Protein AF-A0A7V9C9I3-F1 (afdb_monomer_lite)

pLDDT: mean 87.11, std 9.42, range [58.59, 97.25]

Secondary structure (DSSP, 8-state):
----EE----THHHHHHHSSS-----THHHHHHHHHTHHHHHH--TT-EEE-SSPPPHHHHHHHHHTT-EEE--

Radius of gyration: 14.59 Å; chains: 1; bounding box: 32×21×42 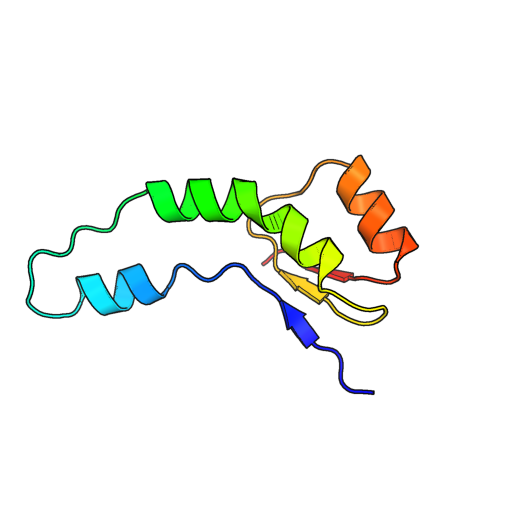Å

Stru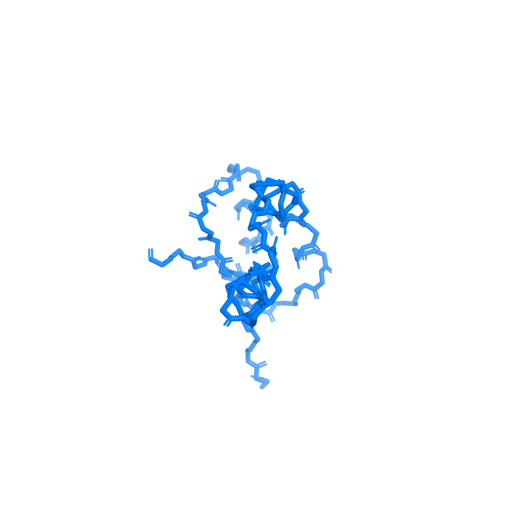cture (mmCIF, N/CA/C/O backbone):
data_AF-A0A7V9C9I3-F1
#
_entry.id   AF-A0A7V9C9I3-F1
#
loop_
_atom_site.group_PDB
_atom_site.id
_atom_site.type_symbol
_atom_site.label_atom_id
_atom_site.label_alt_id
_atom_site.label_comp_id
_atom_site.label_asym_id
_atom_site.label_entity_id
_atom_site.label_seq_id
_atom_site.pdbx_PDB_ins_code
_atom_site.Cartn_x
_atom_site.Cartn_y
_atom_site.Cartn_z
_atom_site.occupancy
_atom_site.B_iso_or_equiv
_atom_site.auth_seq_id
_atom_site.auth_comp_id
_atom_site.auth_asym_id
_atom_site.auth_atom_id
_atom_site.pdbx_PDB_model_num
ATOM 1 N N . MET A 1 1 ? -20.350 -4.623 7.368 1.00 58.59 1 MET A N 1
ATOM 2 C CA . MET A 1 1 ? -19.485 -3.873 6.429 1.00 58.59 1 MET A CA 1
ATOM 3 C C . MET A 1 1 ? -18.382 -4.817 5.981 1.00 58.59 1 MET A C 1
ATOM 5 O O . MET A 1 1 ? -17.854 -5.507 6.839 1.00 58.59 1 MET A O 1
ATOM 9 N N . SER A 1 2 ? -18.093 -4.917 4.681 1.00 75.06 2 SER A N 1
ATOM 10 C CA . SER A 1 2 ? -16.992 -5.763 4.192 1.00 75.06 2 SER A CA 1
ATOM 11 C C . SER A 1 2 ? -15.667 -5.031 4.383 1.00 75.06 2 SER A C 1
ATOM 13 O O . SER A 1 2 ? -15.561 -3.883 3.953 1.00 75.06 2 SER A O 1
ATOM 15 N N . SER A 1 3 ? -14.689 -5.687 5.008 1.00 89.06 3 SER A N 1
ATOM 16 C CA . SER A 1 3 ? -13.306 -5.202 5.078 1.00 89.06 3 SER A CA 1
ATOM 17 C C . SER A 1 3 ? -12.668 -5.245 3.686 1.00 89.06 3 SER A C 1
ATOM 19 O O . SER A 1 3 ? -12.997 -6.128 2.884 1.00 89.06 3 SER A O 1
ATOM 21 N N . ARG A 1 4 ? -11.808 -4.268 3.373 1.00 95.62 4 ARG A N 1
ATOM 22 C CA . ARG A 1 4 ? -11.043 -4.201 2.121 1.00 95.62 4 ARG A CA 1
ATOM 23 C C . ARG A 1 4 ? -9.566 -4.409 2.407 1.00 95.62 4 ARG A C 1
ATOM 25 O O . ARG A 1 4 ? -9.043 -3.843 3.361 1.00 95.62 4 ARG A O 1
ATOM 32 N N . LEU A 1 5 ? -8.898 -5.139 1.521 1.00 94.88 5 LEU A N 1
ATOM 33 C CA . LEU A 1 5 ? -7.445 -5.250 1.507 1.00 94.88 5 LEU A CA 1
ATOM 34 C C . LEU A 1 5 ? -6.876 -4.344 0.413 1.00 94.88 5 LEU A C 1
ATOM 36 O O . LEU A 1 5 ? -7.204 -4.506 -0.763 1.00 94.88 5 LEU A O 1
ATOM 40 N N . TRP A 1 6 ? -6.013 -3.411 0.794 1.00 94.69 6 TRP A N 1
ATOM 41 C CA . TRP A 1 6 ? -5.305 -2.533 -0.132 1.00 94.69 6 TRP A CA 1
ATOM 42 C C . TRP A 1 6 ? -3.838 -2.944 -0.228 1.00 94.69 6 TRP A C 1
ATOM 44 O O . TRP A 1 6 ? -3.204 -3.240 0.782 1.00 94.69 6 TRP A O 1
ATOM 54 N N . HIS A 1 7 ? -3.277 -2.911 -1.432 1.00 92.12 7 HIS A N 1
ATOM 55 C CA . HIS A 1 7 ? -1.849 -3.117 -1.657 1.00 92.12 7 HIS A CA 1
ATOM 56 C C . HIS A 1 7 ? -1.399 -2.312 -2.878 1.00 92.12 7 HIS A C 1
ATOM 58 O O . HIS A 1 7 ? -2.199 -2.025 -3.770 1.00 92.12 7 HIS A O 1
ATOM 64 N N . MET A 1 8 ? -0.121 -1.936 -2.917 1.00 91.19 8 MET A N 1
ATOM 65 C CA . MET A 1 8 ? 0.476 -1.358 -4.120 1.00 91.19 8 MET A CA 1
ATOM 66 C C . MET A 1 8 ? 0.904 -2.491 -5.056 1.00 91.19 8 MET A C 1
ATOM 68 O O . MET A 1 8 ? 1.892 -3.169 -4.786 1.00 91.19 8 MET A O 1
ATOM 72 N N . ASN A 1 9 ? 0.153 -2.698 -6.135 1.00 87.19 9 ASN A N 1
ATOM 73 C CA . ASN A 1 9 ? 0.415 -3.745 -7.120 1.00 87.19 9 ASN A CA 1
ATOM 74 C C . ASN A 1 9 ? 1.579 -3.350 -8.056 1.00 87.19 9 ASN A C 1
ATOM 76 O O . ASN A 1 9 ? 1.629 -2.220 -8.551 1.00 87.19 9 ASN A O 1
ATOM 80 N N . ALA A 1 10 ? 2.505 -4.281 -8.294 1.00 83.88 10 ALA A N 1
ATOM 81 C CA . ALA A 1 10 ? 3.499 -4.218 -9.373 1.00 83.88 10 ALA A CA 1
ATOM 82 C C . ALA A 1 10 ? 3.526 -5.512 -10.217 1.00 83.88 10 ALA A C 1
ATOM 84 O O . ALA A 1 10 ? 4.404 -5.696 -11.056 1.00 83.88 10 ALA A O 1
ATOM 85 N N . ASP A 1 11 ? 2.555 -6.405 -10.018 1.00 80.75 11 ASP A N 1
ATOM 86 C CA . ASP A 1 11 ? 2.484 -7.721 -10.659 1.00 80.75 11 ASP A CA 1
ATOM 87 C C . ASP A 1 11 ? 2.232 -7.609 -12.166 1.00 80.75 11 ASP A C 1
ATOM 89 O O . ASP A 1 11 ? 2.670 -8.468 -12.929 1.00 80.75 11 ASP A O 1
ATOM 93 N N . PHE A 1 12 ? 1.639 -6.497 -12.619 1.00 79.75 12 PHE A N 1
ATOM 94 C CA . PHE A 1 12 ? 1.506 -6.190 -14.046 1.00 79.75 12 PHE A CA 1
ATOM 95 C C . PHE A 1 12 ? 2.865 -6.199 -14.776 1.00 79.75 12 PHE A C 1
ATOM 97 O O . PHE A 1 12 ? 2.918 -6.491 -15.968 1.00 79.75 12 PHE A O 1
ATOM 104 N N . GLU A 1 13 ? 3.980 -5.898 -14.089 1.00 80.50 13 GLU A N 1
ATOM 105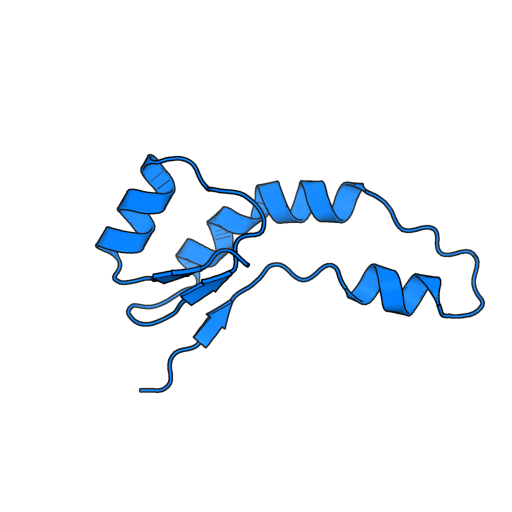 C CA . GLU A 1 13 ? 5.311 -5.966 -14.700 1.00 80.50 13 GLU A CA 1
ATOM 106 C C . GLU A 1 13 ? 5.697 -7.404 -15.078 1.00 80.50 13 GLU A C 1
ATOM 108 O O . GLU A 1 13 ? 6.415 -7.604 -16.058 1.00 80.50 13 GLU A O 1
ATOM 113 N N . ILE A 1 14 ? 5.221 -8.398 -14.319 1.00 78.25 14 ILE A N 1
ATOM 114 C CA . ILE A 1 14 ? 5.447 -9.824 -14.586 1.00 78.25 14 ILE A CA 1
ATOM 115 C C . ILE A 1 14 ? 4.652 -10.233 -15.824 1.00 78.25 14 ILE A C 1
ATOM 117 O O . ILE A 1 14 ? 5.231 -10.783 -16.759 1.00 78.25 14 ILE A O 1
ATOM 121 N N . GLU A 1 15 ? 3.365 -9.887 -15.869 1.00 80.31 15 GLU A N 1
ATOM 122 C CA . GLU A 1 15 ? 2.480 -10.162 -17.008 1.00 80.31 15 GLU A CA 1
ATOM 123 C C . GLU A 1 15 ? 3.019 -9.541 -18.309 1.00 80.31 15 GLU A C 1
ATOM 125 O O . GLU A 1 15 ? 3.072 -10.192 -19.354 1.00 80.31 15 GLU A O 1
ATOM 130 N N . LEU A 1 16 ? 3.505 -8.296 -18.243 1.00 77.44 16 LEU A N 1
ATOM 131 C CA . LEU A 1 16 ? 4.127 -7.631 -19.389 1.00 77.44 16 LEU A CA 1
ATOM 132 C C . LEU A 1 16 ? 5.453 -8.275 -19.800 1.00 77.44 16 LEU A C 1
ATOM 134 O O . LEU A 1 16 ? 5.743 -8.324 -20.993 1.00 77.44 16 LEU A O 1
ATOM 138 N N . SER A 1 17 ? 6.250 -8.765 -18.845 1.00 75.44 17 SER A N 1
ATOM 139 C CA . SER A 1 17 ? 7.518 -9.449 -19.140 1.00 75.44 17 SER A CA 1
ATOM 140 C C . SER A 1 17 ? 7.339 -10.841 -19.753 1.00 75.44 17 SER A C 1
ATOM 142 O O . SER A 1 17 ? 8.230 -11.305 -20.460 1.00 75.44 17 SER A O 1
ATOM 144 N N . ASP A 1 18 ? 6.196 -11.485 -19.505 1.00 75.81 18 ASP A N 1
ATOM 145 C CA . ASP A 1 18 ? 5.840 -12.795 -20.065 1.00 75.81 18 ASP A CA 1
ATOM 146 C C . ASP A 1 18 ? 5.229 -12.677 -21.477 1.00 75.81 18 ASP A C 1
ATOM 148 O O . ASP A 1 18 ? 5.218 -13.619 -22.271 1.00 75.81 18 ASP A O 1
ATOM 152 N N . THR A 1 19 ? 4.763 -11.479 -21.845 1.00 70.94 19 THR A N 1
ATOM 153 C CA . THR A 1 19 ? 4.257 -11.205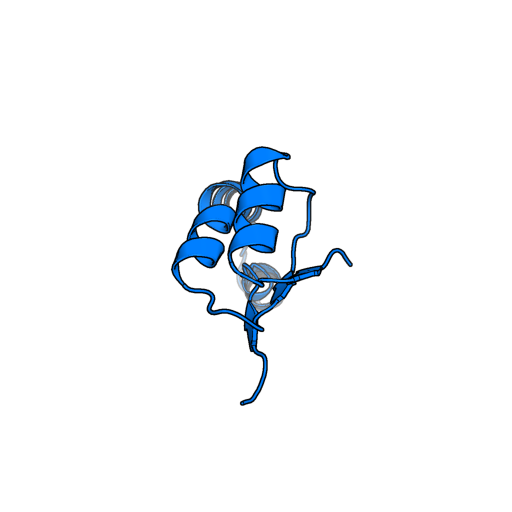 -23.191 1.00 70.94 19 THR A CA 1
ATOM 154 C C . THR A 1 19 ? 5.436 -10.941 -24.133 1.00 70.94 19 THR A C 1
ATOM 156 O O . THR A 1 19 ? 6.290 -10.129 -23.814 1.00 70.94 19 THR A O 1
ATOM 159 N N . SER A 1 20 ? 5.456 -11.582 -25.312 1.00 63.84 20 SER A N 1
ATOM 160 C CA . SER A 1 20 ? 6.536 -11.662 -26.338 1.00 63.84 20 SER A CA 1
ATOM 161 C C . SER A 1 20 ? 7.337 -10.400 -26.759 1.00 63.84 20 SER A C 1
ATOM 163 O O . SER A 1 20 ? 8.192 -10.486 -27.642 1.00 63.84 20 SER A O 1
ATOM 165 N N . GLY A 1 21 ? 7.095 -9.230 -26.172 1.00 66.12 21 GLY A N 1
ATOM 166 C CA . GLY A 1 21 ? 7.914 -8.033 -26.323 1.00 66.12 21 GLY A CA 1
ATOM 167 C C . GLY A 1 21 ? 9.048 -7.970 -25.297 1.00 66.12 21 GLY A C 1
ATOM 168 O O . GLY A 1 21 ? 8.959 -8.518 -24.208 1.00 66.12 21 GLY A O 1
ATOM 169 N N . ALA A 1 22 ? 10.122 -7.253 -25.632 1.00 72.38 22 ALA A N 1
ATOM 170 C CA . ALA A 1 22 ? 11.319 -7.050 -24.808 1.00 72.38 22 ALA A CA 1
ATOM 171 C C . ALA A 1 22 ? 11.079 -6.192 -23.540 1.00 72.38 22 ALA A C 1
ATOM 173 O O . ALA A 1 22 ? 11.882 -5.313 -23.214 1.00 72.38 22 ALA A O 1
ATOM 174 N N . TYR A 1 23 ? 9.961 -6.392 -22.840 1.00 76.06 23 TYR A N 1
ATOM 175 C CA . TYR A 1 23 ? 9.658 -5.680 -21.614 1.00 76.06 23 TYR A CA 1
ATOM 176 C C . TYR A 1 23 ? 10.550 -6.201 -20.491 1.00 76.06 23 TYR A C 1
ATOM 178 O O . TYR A 1 23 ? 10.368 -7.285 -19.941 1.00 76.06 23 TYR A O 1
ATOM 186 N N . ARG A 1 24 ? 11.552 -5.396 -20.146 1.00 73.44 24 ARG A N 1
ATOM 187 C CA . ARG A 1 24 ? 12.373 -5.620 -18.967 1.00 73.44 24 ARG A CA 1
ATOM 188 C C . ARG A 1 24 ? 11.719 -4.910 -17.794 1.00 73.44 24 ARG A C 1
ATOM 190 O O . ARG A 1 24 ? 11.648 -3.682 -17.800 1.00 73.44 24 ARG A O 1
ATOM 197 N N . ARG A 1 25 ? 11.328 -5.684 -16.780 1.00 73.12 25 ARG A N 1
ATOM 198 C CA . ARG A 1 25 ? 10.888 -5.166 -15.482 1.00 73.12 25 ARG A CA 1
ATOM 199 C C . ARG A 1 25 ? 11.837 -4.068 -14.999 1.00 73.12 25 ARG A C 1
ATOM 201 O O . ARG A 1 25 ? 13.061 -4.255 -14.991 1.00 73.12 25 ARG A O 1
ATOM 208 N N . LEU A 1 26 ? 11.281 -2.927 -14.607 1.00 71.50 26 LEU A N 1
ATOM 209 C CA . LEU A 1 26 ? 12.063 -1.797 -14.131 1.00 71.50 26 LEU A CA 1
ATOM 210 C C . LEU A 1 26 ? 11.952 -1.750 -12.605 1.00 71.50 26 LEU A C 1
ATOM 212 O O . LEU A 1 26 ? 10.873 -1.483 -12.085 1.00 71.50 26 LEU A O 1
ATOM 216 N N . PRO A 1 27 ? 13.065 -1.860 -11.849 1.00 69.94 27 PRO A N 1
ATOM 217 C CA . PRO A 1 27 ? 13.031 -1.824 -10.378 1.00 69.94 27 PRO A CA 1
ATOM 218 C C . PRO A 1 27 ? 12.529 -0.481 -9.810 1.00 69.94 27 PRO A C 1
ATOM 220 O O . PRO A 1 27 ? 12.428 -0.286 -8.598 1.00 69.94 27 PRO A O 1
ATOM 223 N N . PHE A 1 28 ? 12.240 0.486 -10.683 1.00 80.25 28 PHE A N 1
ATOM 224 C CA . PHE A 1 28 ? 11.668 1.766 -10.321 1.00 80.25 28 PHE A CA 1
ATOM 225 C C . PHE A 1 28 ? 10.238 1.647 -9.788 1.00 80.25 28 PHE A C 1
ATOM 227 O O . PHE A 1 28 ? 9.895 2.429 -8.904 1.00 80.25 28 PHE A O 1
ATOM 234 N N . PHE A 1 29 ? 9.424 0.694 -10.257 1.0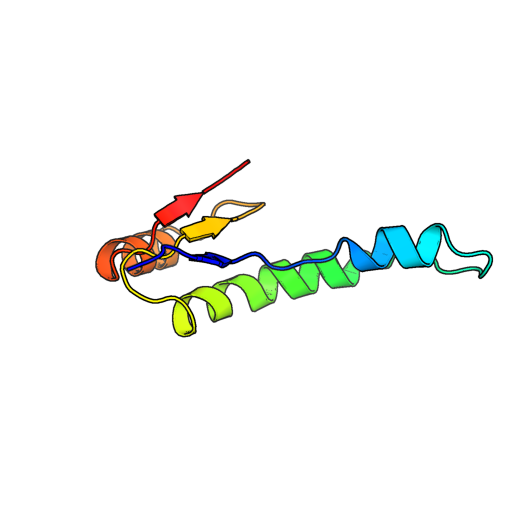0 82.69 29 PHE A N 1
ATOM 235 C CA . PHE A 1 29 ? 8.037 0.579 -9.796 1.00 82.69 29 PHE A CA 1
ATOM 236 C C . PHE A 1 29 ? 7.945 0.111 -8.348 1.00 82.69 29 PHE A C 1
ATOM 238 O O . PHE A 1 29 ? 7.214 0.727 -7.582 1.00 82.69 29 PHE A O 1
ATOM 245 N N . ASP A 1 30 ? 8.767 -0.846 -7.916 1.00 82.88 30 ASP A N 1
ATOM 246 C CA . ASP A 1 30 ? 8.843 -1.225 -6.498 1.00 82.88 30 ASP A CA 1
ATOM 247 C C . ASP A 1 30 ? 9.241 -0.034 -5.621 1.00 82.88 30 ASP A C 1
ATOM 249 O O . ASP A 1 30 ? 8.621 0.248 -4.593 1.00 82.88 30 ASP A O 1
ATOM 253 N N . LYS A 1 31 ? 10.257 0.726 -6.048 1.00 85.19 31 LYS A N 1
ATOM 254 C CA . LYS A 1 31 ? 10.712 1.919 -5.325 1.00 85.19 31 LYS A CA 1
ATOM 255 C C . LYS A 1 31 ? 9.643 3.015 -5.299 1.00 85.19 31 LYS A C 1
ATOM 257 O O . LYS A 1 31 ? 9.468 3.682 -4.277 1.00 85.19 31 LYS A O 1
ATOM 262 N N . LEU A 1 32 ? 8.930 3.209 -6.406 1.00 87.88 32 LEU A N 1
ATOM 263 C CA . LEU A 1 32 ? 7.830 4.160 -6.514 1.00 87.88 32 LEU A CA 1
ATOM 264 C C . LEU A 1 32 ? 6.662 3.737 -5.620 1.00 87.88 32 LEU A C 1
ATOM 266 O O . LEU A 1 32 ? 6.175 4.561 -4.851 1.00 87.88 32 LEU A O 1
ATOM 270 N N . ASN A 1 33 ? 6.275 2.466 -5.658 1.00 90.06 33 ASN A N 1
ATOM 271 C CA . ASN A 1 33 ? 5.221 1.891 -4.835 1.00 90.06 33 ASN A CA 1
ATOM 272 C C . ASN A 1 33 ? 5.551 2.022 -3.351 1.00 90.06 33 ASN A C 1
ATOM 274 O O . ASN A 1 33 ? 4.704 2.482 -2.598 1.00 90.06 33 ASN A O 1
ATOM 278 N N . ARG A 1 34 ? 6.788 1.745 -2.923 1.00 86.62 34 ARG A N 1
ATOM 279 C CA . ARG A 1 34 ? 7.222 1.990 -1.534 1.00 86.62 34 ARG A CA 1
ATOM 280 C C . ARG A 1 34 ? 7.089 3.456 -1.136 1.00 86.62 34 ARG A C 1
ATOM 282 O O . ARG A 1 34 ? 6.588 3.757 -0.057 1.00 86.62 34 ARG A O 1
ATOM 289 N N . ARG A 1 35 ? 7.504 4.376 -2.016 1.00 89.00 35 ARG A N 1
ATOM 290 C CA . ARG A 1 35 ? 7.378 5.821 -1.776 1.00 89.00 35 ARG A CA 1
ATOM 291 C C . ARG A 1 35 ? 5.917 6.257 -1.685 1.00 89.00 35 ARG A C 1
ATOM 293 O O . ARG A 1 35 ? 5.606 7.150 -0.905 1.00 89.00 35 ARG A O 1
ATOM 300 N N . LEU A 1 36 ? 5.042 5.656 -2.489 1.00 90.25 36 LEU A N 1
ATOM 301 C CA . LEU A 1 36 ? 3.635 6.030 -2.568 1.00 90.25 36 LEU A CA 1
ATOM 302 C C . LEU A 1 36 ? 2.732 5.254 -1.601 1.00 90.25 36 LEU A C 1
ATOM 304 O O . LEU A 1 36 ? 1.623 5.706 -1.336 1.00 90.25 36 LEU A O 1
ATOM 308 N N . ALA A 1 37 ? 3.180 4.124 -1.050 1.00 91.31 37 ALA A N 1
ATOM 309 C CA . ALA A 1 37 ? 2.400 3.266 -0.160 1.00 91.31 37 ALA A CA 1
ATOM 310 C C . ALA A 1 37 ? 1.726 4.030 0.996 1.00 91.31 37 ALA A C 1
ATOM 312 O O . ALA A 1 37 ? 0.549 3.763 1.247 1.00 91.31 37 ALA A O 1
ATOM 313 N N . PRO A 1 38 ? 2.362 5.032 1.644 1.00 92.31 38 PRO A N 1
ATOM 314 C CA . PRO A 1 38 ? 1.704 5.828 2.682 1.00 92.31 38 PRO A CA 1
ATOM 315 C C . PRO A 1 38 ? 0.428 6.548 2.217 1.00 92.31 38 PRO A C 1
ATOM 317 O O . PRO A 1 38 ? -0.430 6.863 3.038 1.00 92.31 38 PRO A O 1
ATOM 320 N N . HIS A 1 39 ? 0.247 6.784 0.913 1.00 93.00 39 HIS A N 1
ATOM 321 C CA . HIS A 1 39 ? -0.992 7.352 0.380 1.00 93.00 39 HIS A CA 1
ATOM 322 C C . HIS A 1 39 ? -2.197 6.410 0.515 1.00 93.00 39 HIS A C 1
ATOM 324 O O . HIS A 1 39 ? -3.319 6.899 0.635 1.00 93.00 39 HIS A O 1
ATOM 330 N N . LEU A 1 40 ? -1.992 5.087 0.593 1.00 92.75 40 LEU A N 1
ATOM 331 C CA . LEU A 1 40 ? -3.078 4.132 0.855 1.00 92.75 40 LEU A CA 1
ATOM 332 C C . LEU A 1 40 ? -3.752 4.395 2.198 1.00 92.75 40 LEU A C 1
ATOM 334 O O . LEU A 1 40 ? -4.965 4.237 2.320 1.00 92.75 40 LEU A O 1
ATOM 338 N N . LEU A 1 41 ? -2.988 4.876 3.181 1.00 93.88 41 LEU A N 1
ATOM 339 C CA . LEU A 1 41 ? -3.524 5.240 4.482 1.00 93.88 41 LEU A CA 1
ATOM 340 C C . LEU A 1 41 ? -4.616 6.304 4.339 1.00 93.88 41 LEU A C 1
ATOM 342 O O . LEU A 1 41 ? -5.640 6.220 4.999 1.00 93.88 41 LEU A O 1
ATOM 346 N N . TRP A 1 42 ? -4.459 7.285 3.449 1.00 92.50 42 TRP A N 1
ATOM 347 C CA . TRP A 1 42 ? -5.468 8.325 3.209 1.00 92.50 42 TRP A CA 1
ATOM 348 C C . TRP A 1 42 ? -6.757 7.787 2.580 1.00 92.50 42 TRP A C 1
ATOM 350 O O . TRP A 1 42 ? -7.826 8.332 2.840 1.00 92.50 42 TRP A O 1
ATOM 360 N N . LEU A 1 43 ? -6.667 6.714 1.794 1.00 93.50 43 LEU A N 1
ATOM 361 C CA . LEU A 1 43 ? -7.805 6.101 1.102 1.00 93.50 43 LEU A CA 1
ATOM 362 C C . LEU A 1 43 ? -8.555 5.089 1.977 1.00 93.50 43 LEU A C 1
ATOM 364 O O . LEU A 1 43 ? -9.774 4.943 1.853 1.00 93.50 43 LEU A O 1
ATOM 368 N N . ALA A 1 44 ? -7.825 4.403 2.856 1.00 94.94 44 ALA A N 1
ATOM 369 C CA . ALA A 1 44 ? -8.352 3.364 3.723 1.00 94.94 44 ALA A CA 1
ATOM 370 C C . ALA A 1 44 ? -9.287 3.918 4.806 1.00 94.94 44 ALA A C 1
ATOM 372 O O . ALA A 1 44 ? -9.126 5.029 5.331 1.00 94.94 44 ALA A O 1
ATOM 373 N N . ARG A 1 45 ? -10.288 3.113 5.151 1.00 95.62 45 ARG A N 1
ATOM 374 C CA . ARG A 1 45 ? -11.294 3.414 6.173 1.00 95.62 45 ARG A CA 1
ATOM 375 C C . ARG A 1 45 ? -11.102 2.515 7.398 1.00 95.62 45 ARG A C 1
ATOM 377 O O . ARG A 1 45 ? -10.437 1.489 7.290 1.00 95.62 45 ARG A O 1
ATOM 384 N N . PRO A 1 46 ? -11.685 2.868 8.558 1.00 96.62 46 PRO A N 1
ATOM 385 C CA . PRO A 1 46 ? -11.666 1.981 9.716 1.00 96.62 46 PRO A CA 1
ATOM 386 C C . PRO A 1 46 ? -12.214 0.591 9.361 1.00 96.62 46 PRO A C 1
ATOM 388 O O . PRO A 1 46 ? -13.284 0.485 8.759 1.00 96.62 46 PRO A O 1
ATOM 391 N N . GLY A 1 47 ? -11.477 -0.454 9.736 1.00 95.88 47 GLY A N 1
ATOM 392 C CA . GLY A 1 47 ? -11.763 -1.851 9.406 1.00 95.88 47 GLY A CA 1
ATOM 393 C C . GLY A 1 47 ? -11.144 -2.351 8.096 1.00 95.88 47 GLY A C 1
ATOM 394 O O . GLY A 1 47 ? -11.284 -3.537 7.799 1.00 95.88 47 GLY A O 1
ATOM 395 N N . ASP A 1 48 ? -10.479 -1.495 7.314 1.00 97.19 48 ASP A N 1
ATOM 396 C CA . ASP A 1 48 ? -9.665 -1.924 6.170 1.00 97.19 48 ASP A CA 1
ATOM 397 C C . ASP A 1 48 ? -8.293 -2.449 6.629 1.00 97.19 48 ASP A C 1
ATOM 399 O O . ASP A 1 48 ? -7.813 -2.122 7.717 1.00 97.19 48 ASP A O 1
ATOM 403 N N . ALA A 1 49 ? -7.639 -3.205 5.750 1.00 96.19 49 ALA A N 1
ATOM 404 C CA . ALA A 1 49 ? -6.278 -3.690 5.915 1.00 96.19 49 ALA A CA 1
ATOM 405 C C . ALA A 1 49 ? -5.358 -3.188 4.790 1.00 96.19 49 ALA A C 1
ATOM 407 O O . ALA A 1 49 ? -5.777 -3.046 3.636 1.00 96.19 49 ALA A O 1
ATOM 408 N N . LEU A 1 50 ? -4.090 -2.942 5.117 1.00 95.19 50 LEU A N 1
ATOM 409 C CA . LEU A 1 50 ? -3.029 -2.602 4.171 1.00 95.19 50 LEU A CA 1
ATOM 410 C C . LEU A 1 50 ? -1.982 -3.717 4.163 1.00 95.19 50 LEU A C 1
ATOM 412 O O . LEU A 1 50 ? -1.375 -3.991 5.197 1.00 95.19 50 LEU A O 1
ATOM 416 N N . LEU A 1 51 ? -1.741 -4.322 3.000 1.00 93.31 51 LEU A N 1
ATOM 417 C CA . LEU A 1 51 ? -0.645 -5.268 2.807 1.00 93.31 51 LEU A CA 1
ATOM 418 C C . LEU A 1 51 ? 0.646 -4.505 2.501 1.00 93.31 51 LEU A C 1
ATOM 420 O O . LEU A 1 51 ? 0.728 -3.764 1.515 1.00 93.31 51 LEU A O 1
ATOM 424 N N . LEU A 1 52 ? 1.655 -4.705 3.341 1.00 89.56 52 LEU A N 1
ATOM 425 C CA . LEU A 1 52 ? 2.952 -4.054 3.257 1.00 89.56 52 LEU A CA 1
ATOM 426 C C . LEU A 1 52 ? 4.042 -5.089 2.981 1.00 89.56 52 LEU A C 1
ATOM 428 O O . LEU A 1 52 ? 4.176 -6.071 3.699 1.00 89.56 52 LEU A O 1
ATOM 432 N N . LEU A 1 53 ? 4.863 -4.836 1.961 1.00 83.88 53 LEU A N 1
ATOM 433 C CA . LEU A 1 53 ? 6.046 -5.659 1.680 1.00 83.88 53 LEU A CA 1
ATOM 434 C C . LEU A 1 53 ? 7.207 -5.356 2.636 1.00 83.88 53 LEU A C 1
ATOM 436 O O . LEU A 1 53 ? 8.057 -6.206 2.872 1.00 83.88 53 LEU A O 1
ATOM 440 N N . GLU A 1 54 ? 7.260 -4.133 3.165 1.00 84.50 54 GLU A N 1
ATOM 441 C CA . GLU A 1 54 ? 8.273 -3.694 4.121 1.00 84.50 54 GLU A CA 1
ATOM 442 C C . GLU A 1 54 ? 7.606 -2.944 5.279 1.00 84.50 54 GLU A C 1
ATOM 444 O O . GLU A 1 54 ? 6.625 -2.222 5.054 1.00 84.50 54 GLU A O 1
ATOM 449 N N . PRO A 1 55 ? 8.139 -3.060 6.507 1.00 86.19 55 PRO A N 1
ATOM 450 C CA . PRO A 1 55 ? 7.608 -2.335 7.649 1.00 86.19 55 PRO A CA 1
ATOM 451 C C . PRO A 1 55 ? 7.637 -0.822 7.419 1.00 86.19 55 PRO A C 1
ATOM 453 O O . PRO A 1 55 ? 8.655 -0.245 7.034 1.00 86.19 55 PRO A O 1
ATOM 456 N N . TRP A 1 56 ? 6.522 -0.155 7.703 1.00 91.38 56 TRP A N 1
ATOM 457 C CA . TRP A 1 56 ? 6.482 1.304 7.755 1.00 91.38 56 TRP A CA 1
ATOM 458 C C . TRP A 1 56 ? 7.193 1.852 8.993 1.00 91.38 56 TRP A C 1
ATOM 460 O O . TRP A 1 56 ? 7.426 1.135 9.963 1.00 91.38 56 TRP A O 1
ATOM 470 N N . SER A 1 57 ? 7.494 3.153 8.991 1.00 92.81 57 SER A N 1
ATOM 471 C CA . SER A 1 57 ? 7.982 3.834 10.193 1.00 92.81 57 SER A CA 1
ATOM 472 C C . SER A 1 57 ? 6.960 3.745 11.333 1.00 92.81 57 SER A C 1
ATOM 474 O O . SER A 1 57 ? 5.750 3.719 11.100 1.00 92.81 57 SER A O 1
ATOM 476 N N . GLU A 1 58 ? 7.427 3.768 12.583 1.00 95.12 58 GLU A N 1
ATOM 477 C CA . GLU A 1 58 ? 6.550 3.706 13.765 1.00 95.12 58 GLU A CA 1
ATOM 478 C C . GLU A 1 58 ? 5.458 4.781 13.776 1.00 95.12 58 GLU A C 1
ATOM 480 O O . GLU A 1 58 ? 4.385 4.587 14.344 1.00 95.12 58 GLU A O 1
ATOM 485 N N . HIS A 1 59 ? 5.738 5.946 13.188 1.00 95.69 59 HIS A N 1
ATOM 486 C CA . HIS A 1 59 ? 4.764 7.024 13.075 1.00 95.69 59 HIS A CA 1
ATOM 487 C C . HIS A 1 59 ? 3.564 6.603 12.216 1.00 95.69 59 HIS A C 1
ATOM 489 O O . HIS A 1 59 ? 2.420 6.771 12.630 1.00 95.69 59 HIS A O 1
ATOM 495 N N . LEU A 1 60 ? 3.824 6.001 11.053 1.00 94.75 60 LEU A N 1
ATOM 496 C CA . LEU A 1 60 ? 2.781 5.511 10.153 1.00 94.75 60 LEU A CA 1
ATOM 497 C C . LEU A 1 60 ? 2.039 4.303 10.737 1.00 94.75 60 LEU A C 1
ATOM 499 O O . LEU A 1 60 ? 0.828 4.195 10.563 1.00 94.75 60 LEU A O 1
ATOM 503 N N . GLN A 1 61 ? 2.737 3.430 11.469 1.00 95.44 61 GLN A N 1
ATOM 504 C CA . GLN A 1 61 ? 2.102 2.314 12.176 1.00 95.44 61 GLN A CA 1
ATOM 505 C C . GLN A 1 61 ? 1.118 2.807 13.243 1.00 95.44 61 GLN A C 1
ATOM 507 O O . GLN A 1 61 ? -0.031 2.367 13.285 1.00 95.44 61 GLN A O 1
ATOM 512 N N . ARG A 1 62 ? 1.538 3.782 14.059 1.00 96.69 62 ARG A N 1
ATOM 513 C CA . ARG A 1 62 ? 0.671 4.422 15.057 1.00 96.69 62 ARG A CA 1
ATOM 514 C C . ARG A 1 62 ? -0.528 5.111 14.417 1.00 96.69 62 ARG A C 1
ATOM 516 O O . ARG A 1 62 ? -1.632 5.028 14.948 1.00 96.69 62 ARG A O 1
ATOM 523 N N . GLU A 1 63 ? -0.333 5.766 13.278 1.00 96.44 63 GLU A N 1
ATOM 524 C CA . GLU A 1 63 ? -1.422 6.422 12.554 1.00 96.44 63 GLU A CA 1
ATOM 525 C C . GLU A 1 63 ? -2.437 5.415 11.986 1.00 96.44 63 GLU A C 1
ATOM 527 O O . GLU A 1 63 ? -3.643 5.632 12.111 1.00 96.44 63 GLU A O 1
ATOM 532 N N . ALA A 1 64 ? -1.979 4.292 11.425 1.00 96.06 64 ALA A N 1
ATOM 533 C CA . ALA A 1 64 ? -2.855 3.207 10.983 1.00 96.06 64 ALA A CA 1
ATOM 534 C C . ALA A 1 64 ? -3.671 2.632 12.148 1.00 96.06 64 ALA A C 1
ATOM 536 O O . ALA A 1 64 ? -4.901 2.580 12.073 1.00 96.06 64 ALA A O 1
ATOM 537 N N . GLN A 1 65 ? -3.010 2.328 13.269 1.00 96.44 65 GLN A N 1
ATOM 538 C CA . GLN A 1 65 ? -3.666 1.842 14.481 1.00 96.44 65 GLN A CA 1
ATOM 539 C C . GLN A 1 65 ? -4.716 2.834 14.998 1.00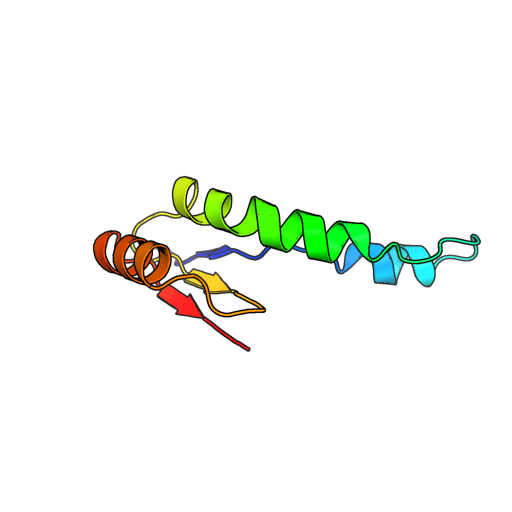 96.44 65 GLN A C 1
ATOM 541 O O . GLN A 1 65 ? -5.853 2.450 15.271 1.00 96.44 65 GLN A O 1
ATOM 546 N N . ARG A 1 66 ? -4.372 4.126 15.081 1.00 97.25 66 ARG A N 1
ATOM 547 C CA . ARG A 1 66 ? -5.284 5.196 15.516 1.00 97.25 66 ARG A CA 1
ATOM 548 C C . ARG A 1 66 ? -6.539 5.277 14.647 1.00 97.25 66 ARG A C 1
ATOM 550 O O . ARG A 1 66 ? -7.604 5.649 15.134 1.00 97.25 66 ARG A O 1
ATOM 557 N N . ARG A 1 67 ? -6.418 4.946 13.362 1.00 95.88 67 ARG A N 1
ATOM 558 C CA . ARG A 1 67 ? -7.515 4.965 12.388 1.00 95.88 67 ARG A CA 1
ATOM 559 C C . ARG A 1 67 ? -8.265 3.638 12.278 1.00 95.88 67 ARG A C 1
ATOM 561 O O . ARG A 1 67 ? -9.196 3.554 11.479 1.00 95.88 67 ARG A O 1
ATOM 568 N N . GLY A 1 68 ? -7.896 2.632 13.071 1.00 96.38 68 GLY A N 1
ATOM 569 C CA . GLY A 1 68 ? -8.499 1.302 13.018 1.00 96.38 68 GLY A CA 1
ATOM 570 C C . GLY A 1 68 ? -8.211 0.580 11.703 1.00 96.38 68 GLY A C 1
ATOM 571 O O . GLY A 1 68 ? -9.085 -0.120 11.201 1.00 96.38 68 GLY A O 1
ATOM 572 N N . ILE A 1 69 ? -7.034 0.813 11.122 1.00 96.81 69 ILE A N 1
ATOM 573 C CA . ILE A 1 69 ? -6.567 0.167 9.895 1.00 96.81 69 ILE A CA 1
ATOM 574 C C . ILE A 1 69 ? -5.543 -0.897 10.283 1.00 96.81 69 ILE A C 1
ATOM 576 O O . ILE A 1 69 ? -4.580 -0.607 10.995 1.00 96.81 69 ILE A O 1
ATOM 580 N N . GLU A 1 70 ? -5.754 -2.120 9.815 1.00 96.19 70 GLU A N 1
ATOM 581 C CA . GLU A 1 70 ? -4.848 -3.240 10.053 1.00 96.19 70 GLU A CA 1
ATOM 582 C C . GLU A 1 70 ? -3.649 -3.167 9.100 1.00 96.19 70 GLU A C 1
ATOM 584 O O . GLU A 1 70 ? -3.801 -2.888 7.910 1.00 96.19 70 GLU A O 1
ATOM 589 N N . LEU A 1 71 ? -2.443 -3.405 9.614 1.00 94.81 71 LEU A N 1
ATOM 590 C CA . LEU A 1 71 ? -1.242 -3.543 8.793 1.00 94.81 71 LEU A CA 1
ATOM 591 C C . LEU A 1 71 ? -0.869 -5.020 8.733 1.00 94.81 71 LEU A C 1
ATOM 593 O O . LEU A 1 71 ? -0.615 -5.631 9.768 1.00 94.81 71 LEU A O 1
ATOM 597 N N . ILE A 1 72 ? -0.833 -5.572 7.524 1.00 93.62 72 ILE A N 1
ATOM 598 C CA . ILE A 1 72 ? -0.520 -6.975 7.259 1.00 93.62 72 ILE A CA 1
ATOM 599 C C . ILE A 1 72 ? 0.828 -7.033 6.549 1.00 93.62 72 ILE A C 1
ATOM 601 O O . ILE A 1 72 ? 1.052 -6.301 5.585 1.00 93.62 72 ILE A O 1
ATOM 605 N N . SER A 1 73 ? 1.699 -7.929 6.998 1.00 84.56 73 SER A N 1
ATOM 606 C CA . SER A 1 73 ? 2.923 -8.300 6.287 1.00 84.56 73 SER A CA 1
ATOM 607 C C . SER A 1 73 ? 2.799 -9.759 5.832 1.00 84.56 73 SER A C 1
ATOM 609 O O . SER A 1 73 ? 2.272 -10.559 6.609 1.00 84.56 73 SER A O 1
ATOM 611 N N . PRO A 1 74 ? 3.215 -10.100 4.599 1.00 78.50 74 PRO A N 1
ATOM 612 C CA . PRO A 1 74 ? 3.229 -11.480 4.116 1.00 78.50 74 PRO A CA 1
ATOM 613 C C . PRO A 1 74 ? 4.251 -12.358 4.851 1.00 78.50 74 PRO A C 1
ATOM 615 O O . PRO A 1 74 ? 5.223 -11.807 5.422 1.00 78.50 74 PRO A O 1
#

Sequence (74 aa):
MSSRLWHMNADFEIELSDTSGAYRRLPFFDKLNRRLAPHLLWLARPGDALLLLEPWSEHLQREAQRRGIELISP

Foldseek 3Di:
DDAAEDEQDPCVLVVVVPPPDPRDRDCVSVVVRVVCLLVVLVVDAARYEYEDQDDDDPVSVVSCVVRNYHYDYD